Protein AF-A0AA36IVU5-F1 (afdb_monomer_lite)

Sequence (144 aa):
MCPLEYKVQDGIAEVDAVVDCLLQHQVAKIEQTISQKAALFEPRRAASTQKMDFVLKPKVPGATWTLWQEVFAILDPRNTGWITNPALQSTRLICPEVCNYMCELLCGAASVAVRQQEAPSDGFSKEDFLRKMLEVTNLRHPDS

Organism: NCBI:txid2562239

Structure (mmCIF, N/CA/C/O backbone):
data_AF-A0AA36IVU5-F1
#
_entry.id   AF-A0AA36IVU5-F1
#
loop_
_atom_site.group_PDB
_atom_site.id
_atom_site.type_symbol
_atom_site.label_atom_id
_atom_site.label_alt_id
_atom_site.label_comp_id
_atom_site.label_asym_id
_atom_site.label_entity_id
_atom_site.label_seq_id
_atom_site.pdbx_PDB_ins_code
_atom_site.Cartn_x
_atom_site.Cartn_y
_atom_site.Cartn_z
_atom_site.occupancy
_atom_site.B_iso_or_equiv
_atom_site.auth_seq_id
_atom_site.auth_comp_id
_atom_site.auth_asym_id
_atom_site.auth_atom_id
_atom_site.pdbx_PDB_model_num
ATOM 1 N N . MET A 1 1 ? 0.526 -38.009 -10.606 1.00 47.88 1 MET A N 1
ATOM 2 C CA . MET A 1 1 ? 1.415 -37.379 -9.608 1.00 47.88 1 MET A CA 1
ATOM 3 C C . MET A 1 1 ? 1.348 -35.880 -9.833 1.00 47.88 1 MET A C 1
ATOM 5 O O . MET A 1 1 ? 1.674 -35.458 -10.933 1.00 47.88 1 MET A O 1
ATOM 9 N N . CYS A 1 2 ? 0.842 -35.100 -8.874 1.00 47.03 2 CYS A N 1
ATOM 10 C CA . CYS A 1 2 ? 0.860 -33.637 -8.985 1.00 47.03 2 CYS A CA 1
ATOM 11 C C . CYS A 1 2 ? 2.307 -33.133 -8.827 1.00 47.03 2 CYS A C 1
ATOM 13 O O . CYS A 1 2 ? 3.001 -33.641 -7.941 1.00 47.03 2 CYS A O 1
ATOM 15 N N . PRO A 1 3 ? 2.777 -32.188 -9.663 1.00 55.97 3 PRO A N 1
ATOM 16 C CA . PRO A 1 3 ? 4.122 -31.629 -9.551 1.00 55.97 3 PRO A CA 1
ATOM 17 C C . PRO A 1 3 ? 4.354 -31.025 -8.158 1.00 55.97 3 PRO A C 1
ATOM 19 O O . PRO A 1 3 ? 3.472 -30.361 -7.614 1.00 55.97 3 PRO A O 1
ATOM 22 N N . LEU A 1 4 ? 5.540 -31.253 -7.584 1.00 55.00 4 LEU A N 1
ATOM 23 C CA . LEU A 1 4 ? 5.946 -30.765 -6.253 1.00 55.00 4 LEU A CA 1
ATOM 24 C C . LEU A 1 4 ? 5.857 -29.236 -6.101 1.00 55.00 4 LEU A C 1
ATOM 26 O O . LEU A 1 4 ? 5.736 -28.749 -4.983 1.00 55.00 4 LEU A O 1
ATOM 30 N N . GLU A 1 5 ? 5.852 -28.506 -7.213 1.00 53.56 5 GLU A N 1
ATOM 31 C CA . GLU A 1 5 ? 5.745 -27.043 -7.290 1.00 53.56 5 GLU A CA 1
ATOM 32 C C . GLU A 1 5 ? 4.356 -26.507 -6.892 1.00 53.56 5 GLU A C 1
ATOM 34 O O . GLU A 1 5 ? 4.211 -25.317 -6.640 1.00 53.56 5 GLU A O 1
ATOM 39 N N . TYR A 1 6 ? 3.344 -27.379 -6.781 1.00 54.34 6 TYR A N 1
ATOM 40 C CA . TYR A 1 6 ? 1.985 -27.026 -6.340 1.00 54.34 6 TYR A CA 1
ATOM 41 C C . TYR A 1 6 ? 1.707 -27.334 -4.864 1.00 54.34 6 TYR A C 1
ATOM 43 O O . TYR A 1 6 ? 0.575 -27.172 -4.404 1.00 54.34 6 TYR A O 1
ATOM 51 N N . LYS A 1 7 ? 2.698 -27.810 -4.100 1.00 51.41 7 LYS A N 1
ATOM 52 C CA . LYS A 1 7 ? 2.523 -27.960 -2.653 1.00 51.41 7 LYS A CA 1
ATOM 53 C C . LYS A 1 7 ? 2.6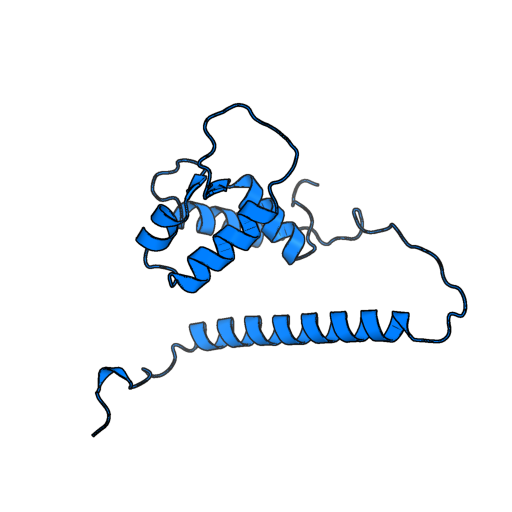44 -26.588 -2.004 1.00 51.41 7 LYS A C 1
ATOM 55 O O . LYS A 1 7 ? 3.746 -26.074 -1.848 1.00 51.41 7 LYS A O 1
ATOM 60 N N . VAL A 1 8 ? 1.496 -26.027 -1.628 1.00 55.72 8 VAL A N 1
ATOM 61 C CA . VAL A 1 8 ? 1.402 -24.904 -0.690 1.00 55.72 8 VAL A CA 1
ATOM 62 C C . VAL A 1 8 ? 2.246 -25.283 0.528 1.00 55.72 8 VAL A C 1
ATOM 64 O O . VAL A 1 8 ? 1.976 -26.299 1.170 1.00 55.72 8 VAL A O 1
ATOM 67 N N . GLN A 1 9 ? 3.339 -24.552 0.756 1.00 64.06 9 GLN A N 1
ATOM 68 C CA . GLN A 1 9 ? 4.100 -24.676 1.997 1.00 64.06 9 GLN A CA 1
ATOM 69 C C . GLN A 1 9 ? 3.155 -24.348 3.152 1.00 64.06 9 GLN A C 1
ATOM 71 O O . GLN A 1 9 ? 2.284 -23.496 2.973 1.00 64.06 9 GLN A O 1
ATOM 76 N N . ASP A 1 10 ? 3.303 -25.029 4.294 1.00 67.00 10 ASP A N 1
ATOM 77 C CA . ASP A 1 10 ? 2.530 -24.701 5.495 1.00 67.00 10 ASP A CA 1
ATOM 78 C C . ASP A 1 10 ? 2.567 -23.181 5.696 1.00 67.00 10 ASP A C 1
ATOM 80 O O . ASP A 1 10 ? 3.647 -22.580 5.727 1.00 67.00 10 ASP A O 1
ATOM 84 N N . GLY A 1 11 ? 1.378 -22.571 5.693 1.00 63.38 11 GLY A N 1
ATOM 85 C CA . GLY A 1 11 ? 1.206 -21.125 5.679 1.00 63.38 11 GLY A CA 1
ATOM 86 C C . GLY A 1 11 ? 1.994 -20.494 6.817 1.00 63.38 11 GLY A C 1
ATOM 87 O O . GLY A 1 11 ? 1.935 -20.940 7.964 1.00 63.38 11 GLY A O 1
ATOM 88 N N . ILE A 1 12 ? 2.777 -19.469 6.491 1.00 78.62 12 ILE A N 1
ATOM 89 C CA . ILE A 1 12 ? 3.403 -18.628 7.507 1.00 78.62 12 ILE A CA 1
ATOM 90 C C . ILE A 1 12 ? 2.246 -17.940 8.237 1.00 78.62 12 ILE A C 1
ATOM 92 O O . ILE A 1 12 ? 1.505 -17.177 7.618 1.00 78.62 12 ILE A O 1
ATOM 96 N N . ALA A 1 13 ? 2.071 -18.219 9.530 1.00 77.50 13 ALA A N 1
ATOM 97 C CA . ALA A 1 13 ? 0.911 -17.769 10.304 1.00 77.50 13 ALA A CA 1
ATOM 98 C C . ALA A 1 13 ? 0.728 -16.240 10.262 1.00 77.50 13 ALA A C 1
ATOM 100 O O . ALA A 1 13 ? -0.389 -15.727 10.284 1.00 77.50 13 ALA A O 1
ATOM 101 N N . GLU A 1 14 ? 1.831 -15.503 10.157 1.00 78.00 14 GLU A N 1
ATOM 102 C CA . GLU A 1 14 ? 1.851 -14.055 10.001 1.00 78.00 14 GLU A CA 1
ATOM 103 C C . GLU A 1 14 ? 1.290 -13.601 8.644 1.00 78.00 14 GLU A C 1
ATOM 105 O O . GLU A 1 14 ? 0.619 -12.572 8.571 1.00 78.00 14 GLU A O 1
ATOM 110 N N . VAL A 1 15 ? 1.532 -14.365 7.575 1.00 80.81 15 VAL A N 1
ATOM 111 C CA . VAL A 1 15 ? 0.990 -14.091 6.236 1.00 80.81 15 VAL A CA 1
ATOM 112 C C . VAL A 1 15 ? -0.510 -14.349 6.223 1.00 80.81 15 VAL A C 1
ATOM 114 O O . VAL A 1 15 ? -1.263 -13.494 5.759 1.00 80.81 15 VAL A O 1
ATOM 117 N N . ASP A 1 16 ? -0.949 -15.463 6.805 1.00 83.81 16 ASP A N 1
ATOM 118 C CA . ASP A 1 16 ? -2.371 -15.797 6.901 1.00 83.81 16 ASP A CA 1
ATOM 119 C C . ASP A 1 16 ? -3.134 -14.740 7.713 1.00 83.81 16 ASP A C 1
ATOM 121 O O . ASP A 1 16 ? -4.189 -14.278 7.287 1.00 83.81 16 ASP A O 1
ATOM 125 N N . ALA A 1 17 ? -2.557 -14.246 8.814 1.00 82.31 17 ALA A N 1
ATOM 126 C CA . ALA A 1 17 ? -3.161 -13.183 9.618 1.00 82.31 17 ALA A CA 1
ATOM 127 C C . ALA A 1 17 ? -3.321 -11.854 8.850 1.00 82.31 17 ALA A C 1
ATOM 129 O O . ALA A 1 17 ? -4.325 -11.153 9.008 1.00 82.31 17 ALA A O 1
ATOM 130 N N . VAL A 1 18 ? -2.345 -11.489 8.011 1.00 84.19 18 VAL A N 1
ATOM 131 C CA . VAL A 1 18 ? -2.417 -10.271 7.184 1.00 84.19 18 VAL A CA 1
ATOM 132 C C . VAL A 1 18 ? -3.430 -10.437 6.053 1.00 84.19 18 VAL A C 1
ATOM 134 O O . VAL A 1 18 ? -4.197 -9.511 5.778 1.00 84.19 18 VAL A O 1
ATOM 137 N N . VAL A 1 19 ? -3.464 -11.611 5.420 1.00 88.50 19 VAL A N 1
ATOM 138 C CA . VAL A 1 19 ? -4.429 -11.929 4.362 1.00 88.50 19 VAL A CA 1
ATOM 139 C C . VAL A 1 19 ? -5.852 -11.940 4.919 1.00 88.50 19 VAL A C 1
ATOM 141 O O . VAL A 1 19 ? -6.726 -11.301 4.335 1.00 88.50 19 VAL A O 1
ATOM 144 N N . ASP A 1 20 ? -6.081 -12.549 6.082 1.00 87.44 20 ASP A N 1
ATOM 145 C CA . ASP A 1 20 ? -7.378 -12.531 6.762 1.00 87.44 20 ASP A CA 1
ATOM 146 C C . ASP A 1 20 ? -7.812 -11.107 7.121 1.00 87.44 20 ASP A C 1
ATOM 148 O O . ASP A 1 20 ? -8.955 -10.722 6.869 1.00 87.44 20 ASP A O 1
ATOM 152 N N . CYS A 1 21 ? -6.898 -10.283 7.640 1.00 87.31 21 CYS A N 1
ATOM 153 C CA . CYS A 1 21 ? -7.179 -8.879 7.944 1.00 87.31 21 CYS A CA 1
ATOM 154 C C . CYS A 1 21 ? -7.589 -8.088 6.687 1.00 87.31 21 CYS A C 1
ATOM 156 O O . CYS A 1 21 ? -8.533 -7.287 6.720 1.00 87.31 21 CYS A O 1
ATOM 158 N N . LEU A 1 22 ? -6.917 -8.342 5.559 1.00 86.31 22 LEU A N 1
ATOM 159 C CA . LEU A 1 22 ? -7.213 -7.715 4.274 1.00 86.31 22 LEU A CA 1
ATOM 160 C C . LEU A 1 22 ? -8.565 -8.175 3.716 1.00 86.31 22 LEU A C 1
ATOM 162 O O . LEU A 1 22 ? -9.352 -7.344 3.258 1.00 86.31 22 LEU A O 1
ATOM 166 N N . LEU A 1 23 ? -8.866 -9.473 3.789 1.00 89.88 23 LEU A N 1
ATOM 167 C CA . LEU A 1 23 ? -10.142 -10.030 3.342 1.00 89.88 23 LEU A CA 1
ATOM 168 C C . LEU A 1 23 ? -11.308 -9.520 4.192 1.00 89.88 23 LEU A C 1
ATOM 170 O O . LEU A 1 23 ? -12.316 -9.089 3.635 1.00 89.88 23 LEU A O 1
ATOM 174 N N . GLN A 1 24 ? -11.155 -9.466 5.516 1.00 89.12 24 GLN A N 1
ATOM 175 C CA . GLN A 1 24 ? -12.160 -8.885 6.412 1.00 89.12 24 GLN A CA 1
ATOM 176 C C . GLN A 1 24 ? -12.424 -7.408 6.092 1.00 89.12 24 GLN A C 1
ATOM 178 O O . GLN A 1 24 ? -13.578 -6.979 6.060 1.00 89.12 24 GLN A O 1
ATOM 183 N N . HIS A 1 25 ? -11.383 -6.634 5.770 1.00 80.12 25 HIS A N 1
ATOM 184 C CA . HIS A 1 25 ? -11.550 -5.242 5.346 1.00 80.12 25 HIS A CA 1
ATOM 185 C C . HIS A 1 25 ? -12.266 -5.108 3.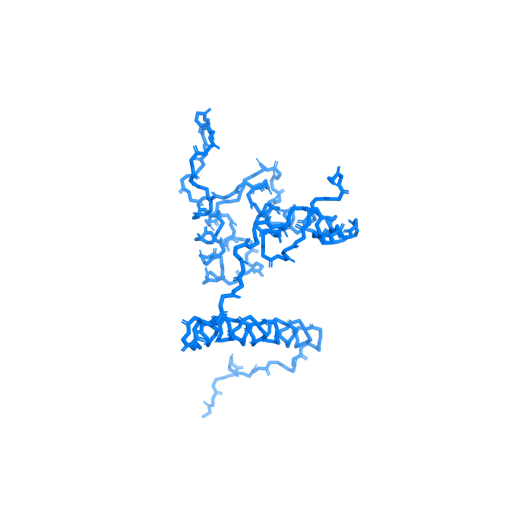999 1.00 80.12 25 HIS A C 1
ATOM 187 O O . HIS A 1 25 ? -13.091 -4.207 3.831 1.00 80.12 25 HIS A O 1
ATOM 193 N N . GLN A 1 26 ? -11.985 -5.990 3.037 1.00 83.62 26 GLN A N 1
ATOM 194 C CA . GLN A 1 26 ? -12.692 -5.988 1.753 1.00 83.62 26 GLN A CA 1
ATOM 195 C C . GLN A 1 26 ? -14.167 -6.345 1.928 1.00 83.62 26 GLN A C 1
ATOM 197 O O . GLN A 1 26 ? -15.022 -5.680 1.344 1.00 83.62 26 GLN A O 1
ATOM 202 N N . VAL A 1 27 ? -14.478 -7.329 2.776 1.00 86.88 27 VAL A N 1
ATOM 203 C CA . VAL A 1 27 ? -15.861 -7.680 3.126 1.00 86.88 27 VAL A CA 1
ATOM 204 C C . VAL A 1 27 ? -16.570 -6.481 3.755 1.00 86.88 27 VAL A C 1
ATOM 206 O O . VAL A 1 27 ? -17.605 -6.063 3.240 1.00 86.88 27 VAL A O 1
ATOM 209 N N . ALA A 1 28 ? -15.972 -5.842 4.765 1.00 86.50 28 ALA A N 1
ATOM 210 C CA . ALA A 1 28 ? -16.550 -4.662 5.410 1.00 86.50 28 ALA A CA 1
ATOM 211 C C . ALA A 1 28 ? -16.787 -3.503 4.421 1.00 86.50 28 ALA A C 1
ATOM 213 O O . ALA A 1 28 ? -17.815 -2.825 4.465 1.00 86.50 28 ALA A O 1
ATOM 214 N N . LYS A 1 29 ? -15.868 -3.289 3.471 1.00 85.44 29 LYS A N 1
ATOM 215 C CA . LYS A 1 29 ? -16.002 -2.265 2.424 1.00 85.44 29 LYS A CA 1
ATOM 216 C C . LYS A 1 29 ? -17.133 -2.579 1.440 1.00 85.44 29 LYS A C 1
ATOM 218 O O . LYS A 1 29 ? -17.868 -1.676 1.022 1.00 85.44 29 LYS A O 1
ATOM 223 N N . ILE A 1 30 ? -17.279 -3.846 1.057 1.00 83.44 30 ILE A N 1
ATOM 224 C CA . ILE A 1 30 ? -18.371 -4.308 0.196 1.00 83.44 30 ILE A CA 1
ATOM 225 C C . ILE A 1 30 ? -19.707 -4.142 0.927 1.00 83.44 30 ILE A C 1
ATOM 227 O O . ILE A 1 30 ? -20.630 -3.562 0.358 1.00 83.44 30 ILE A O 1
ATOM 231 N N . GLU A 1 31 ? -19.800 -4.539 2.195 1.00 84.94 31 GLU A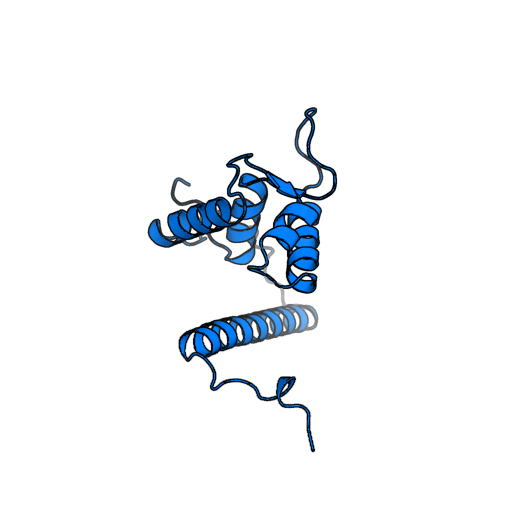 N 1
ATOM 232 C CA . GLU A 1 31 ? -20.995 -4.359 3.030 1.00 84.94 31 GLU A CA 1
ATOM 233 C C . GLU A 1 31 ? -21.364 -2.883 3.217 1.00 84.94 31 GLU A C 1
ATOM 235 O O . GLU A 1 31 ? -22.537 -2.516 3.109 1.00 84.94 31 GLU A O 1
ATOM 240 N N . GLN A 1 32 ? -20.375 -2.006 3.412 1.00 80.50 32 GLN A N 1
ATOM 241 C CA . GLN A 1 32 ? -20.589 -0.561 3.473 1.00 80.50 32 GLN A CA 1
ATOM 242 C C . GLN A 1 32 ? -21.138 -0.027 2.146 1.00 80.50 32 GLN A C 1
ATOM 244 O O . GLN A 1 32 ? -22.077 0.767 2.132 1.00 80.50 32 GLN A O 1
ATOM 249 N N . THR A 1 33 ? -20.595 -0.491 1.020 1.00 78.56 33 THR A N 1
ATOM 250 C CA . THR A 1 33 ? -21.064 -0.101 -0.315 1.00 78.56 33 THR A CA 1
ATOM 251 C C . THR A 1 33 ? -22.491 -0.593 -0.569 1.00 78.56 33 THR A C 1
ATOM 253 O O . THR A 1 33 ? -23.307 0.142 -1.127 1.00 78.56 33 THR A O 1
ATOM 256 N N . ILE A 1 34 ? -22.816 -1.818 -0.148 1.00 78.38 34 ILE A N 1
ATOM 257 C CA . ILE A 1 34 ? -24.168 -2.382 -0.237 1.00 78.38 34 ILE A CA 1
ATOM 258 C C . ILE A 1 34 ? -25.129 -1.573 0.635 1.00 78.38 34 ILE A C 1
ATOM 260 O O . ILE A 1 34 ? -26.193 -1.197 0.155 1.00 78.38 34 ILE A O 1
ATOM 264 N N . SER A 1 35 ? -24.736 -1.230 1.862 1.00 74.25 35 SER A N 1
ATOM 265 C CA . SER A 1 35 ? -25.540 -0.418 2.785 1.00 74.25 35 SER A CA 1
ATOM 266 C C . SER A 1 35 ? -25.793 0.990 2.242 1.00 74.25 35 SER A C 1
ATOM 268 O O . SER A 1 35 ? -26.922 1.473 2.268 1.00 74.25 35 SER A O 1
ATOM 270 N N . GLN A 1 36 ? -24.772 1.636 1.670 1.00 74.25 36 GLN A N 1
ATOM 271 C CA . GLN A 1 36 ? -24.918 2.932 1.001 1.00 74.25 36 GLN A CA 1
ATOM 272 C C . GLN A 1 36 ? -25.864 2.847 -0.197 1.00 74.25 36 GLN A C 1
ATOM 274 O O . GLN A 1 36 ? -26.716 3.714 -0.369 1.00 74.25 36 GLN A O 1
ATOM 279 N N . LYS A 1 37 ? -25.749 1.797 -1.020 1.00 75.88 37 LYS A N 1
ATOM 280 C CA . LYS A 1 37 ? -26.656 1.583 -2.152 1.00 75.88 37 LYS A CA 1
ATOM 281 C C . LYS A 1 37 ? -28.078 1.277 -1.688 1.00 75.88 37 LYS A C 1
ATOM 283 O O . LYS A 1 37 ? -29.006 1.827 -2.263 1.00 75.88 37 LYS A O 1
ATOM 288 N N . ALA A 1 38 ? -28.263 0.481 -0.639 1.00 70.94 38 ALA A N 1
ATOM 289 C CA . ALA A 1 38 ? -29.573 0.218 -0.050 1.00 70.94 38 ALA A CA 1
ATOM 290 C C . ALA A 1 38 ? -30.237 1.516 0.447 1.00 70.94 38 ALA A C 1
ATOM 292 O O . ALA A 1 38 ? -31.398 1.763 0.128 1.00 70.94 38 ALA A O 1
ATOM 293 N N . ALA A 1 39 ? -29.473 2.402 1.095 1.00 66.81 39 ALA A N 1
ATOM 294 C CA . ALA A 1 39 ? -29.946 3.721 1.522 1.00 66.81 39 ALA A CA 1
ATOM 295 C C . ALA A 1 39 ? -30.353 4.647 0.353 1.00 66.81 39 ALA A C 1
ATOM 297 O O . ALA A 1 39 ? -31.153 5.562 0.539 1.00 66.81 39 ALA A O 1
ATOM 298 N N . LEU A 1 40 ? -29.839 4.423 -0.866 1.00 62.44 40 LEU A N 1
ATOM 299 C CA . LEU A 1 40 ? -30.249 5.174 -2.063 1.00 62.44 40 LEU A CA 1
ATOM 300 C C . LEU A 1 40 ? -31.610 4.731 -2.621 1.00 62.44 40 LEU A C 1
ATOM 302 O O . LEU A 1 40 ? -32.244 5.512 -3.332 1.00 62.44 40 LEU A O 1
ATOM 306 N N . PHE A 1 41 ? -32.049 3.507 -2.317 1.00 62.56 41 PHE A N 1
ATOM 307 C CA . PHE A 1 41 ? -33.321 2.945 -2.785 1.00 62.56 41 PHE A CA 1
ATOM 308 C C . PHE A 1 41 ? -34.409 2.903 -1.700 1.00 62.56 41 PHE A C 1
ATOM 310 O O . PHE A 1 41 ? -35.553 2.566 -2.004 1.00 62.56 41 PHE A O 1
ATOM 317 N N . GLU A 1 42 ? -34.097 3.284 -0.457 1.00 54.66 42 GLU A N 1
ATOM 318 C CA . GLU A 1 42 ? -35.107 3.506 0.578 1.00 54.66 42 GLU A CA 1
ATOM 319 C C . GLU A 1 42 ? -35.981 4.732 0.237 1.00 54.66 42 GLU A C 1
ATOM 321 O O . GLU A 1 42 ? -35.459 5.764 -0.202 1.00 54.66 42 GLU A O 1
ATOM 326 N N . PRO A 1 43 ? -37.317 4.670 0.429 1.00 51.41 43 PRO A N 1
ATOM 327 C CA . PRO A 1 43 ? -38.202 5.801 0.179 1.00 51.41 43 PRO A CA 1
ATOM 328 C C . PRO A 1 43 ? -37.768 7.006 1.016 1.00 51.41 43 PRO A C 1
ATOM 330 O O . PRO A 1 43 ? -37.906 7.033 2.238 1.00 51.41 43 PRO A O 1
ATOM 333 N N . ARG A 1 44 ? -37.226 8.008 0.322 1.00 52.97 44 ARG A N 1
ATOM 334 C CA . ARG A 1 44 ? -36.587 9.206 0.868 1.00 52.97 44 ARG A CA 1
ATOM 335 C C . ARG A 1 44 ? -37.549 9.995 1.770 1.00 52.97 44 ARG A C 1
ATOM 337 O O . ARG A 1 44 ? -38.224 10.914 1.311 1.00 52.97 44 ARG A O 1
ATOM 344 N N . ARG A 1 45 ? -37.569 9.702 3.074 1.00 47.84 45 ARG A N 1
ATOM 345 C CA . ARG A 1 45 ? -37.899 10.714 4.086 1.00 47.84 45 ARG A CA 1
ATOM 346 C C . ARG A 1 45 ? -36.635 11.523 4.340 1.00 47.84 45 ARG A C 1
ATOM 348 O O . ARG A 1 45 ? -35.589 10.983 4.668 1.00 47.84 45 ARG A O 1
ATOM 355 N N . ALA A 1 46 ? -36.748 12.814 4.060 1.00 50.09 46 ALA A N 1
ATOM 356 C CA . ALA A 1 46 ? -35.670 13.785 4.032 1.00 50.09 46 ALA A CA 1
ATOM 357 C C . ALA A 1 46 ? -34.705 13.681 5.226 1.00 50.09 46 ALA A C 1
ATOM 359 O O . ALA A 1 46 ? -35.125 13.823 6.371 1.00 50.09 46 ALA A O 1
ATOM 360 N N . ALA A 1 47 ? -33.408 13.555 4.943 1.00 42.28 47 ALA A N 1
ATOM 361 C CA . ALA A 1 47 ? -32.363 14.056 5.826 1.00 42.28 47 ALA A CA 1
ATOM 362 C C . ALA A 1 47 ? -31.131 14.476 5.008 1.00 42.28 47 ALA A C 1
ATOM 364 O O . ALA A 1 47 ? -30.749 13.844 4.028 1.00 42.28 47 ALA A O 1
ATOM 365 N N . SER A 1 48 ? -30.595 15.623 5.400 1.00 41.00 48 SER A N 1
ATOM 366 C CA . SER A 1 48 ? -29.612 16.495 4.761 1.00 41.00 48 SER A CA 1
ATOM 367 C C . SER A 1 48 ? -28.313 15.866 4.245 1.00 41.00 48 SER A C 1
ATOM 369 O O . SER A 1 48 ? -27.661 15.083 4.927 1.00 41.00 48 SER A O 1
ATOM 371 N N . THR A 1 49 ? -27.847 16.403 3.116 1.00 46.66 49 THR A N 1
ATOM 372 C CA . THR A 1 49 ? -26.431 16.575 2.752 1.00 46.66 49 THR A CA 1
ATOM 373 C C . THR A 1 49 ? -25.562 16.947 3.960 1.00 46.66 49 THR A C 1
ATOM 375 O O . THR A 1 49 ? -25.651 18.075 4.446 1.00 46.66 49 THR A O 1
ATOM 378 N N . GLN A 1 50 ? -24.669 16.054 4.392 1.00 41.72 50 GLN A N 1
ATOM 379 C CA . GLN A 1 50 ? -23.548 16.399 5.269 1.00 41.72 50 GLN A CA 1
ATOM 380 C C . GLN A 1 50 ? -22.234 16.340 4.483 1.00 41.72 50 GLN A C 1
ATOM 382 O O . GLN A 1 50 ? -21.637 15.290 4.284 1.00 41.72 50 GLN A O 1
ATOM 387 N N . LYS A 1 51 ? -21.768 17.517 4.054 1.00 46.44 51 LYS A N 1
ATOM 388 C CA . LYS A 1 51 ? -20.334 17.801 3.931 1.00 46.44 51 LYS A CA 1
ATOM 389 C C . LYS A 1 51 ? -19.815 18.053 5.352 1.00 46.44 51 LYS A C 1
ATOM 391 O O . LYS A 1 51 ? -19.896 19.184 5.817 1.00 46.44 51 LYS A O 1
ATOM 396 N N . MET A 1 52 ? -19.325 17.035 6.054 1.00 46.12 52 MET A N 1
ATOM 397 C CA . MET A 1 52 ? -18.630 17.207 7.338 1.00 46.12 52 MET A CA 1
ATOM 398 C C . MET A 1 52 ? -17.633 16.067 7.557 1.00 46.12 52 MET A C 1
ATOM 400 O O . MET A 1 52 ? -17.951 15.144 8.283 1.00 46.12 52 MET A O 1
ATOM 404 N N . ASP A 1 53 ? -16.437 16.104 6.957 1.00 51.62 53 ASP A N 1
ATOM 405 C CA . ASP A 1 53 ? -15.499 14.978 7.148 1.00 51.62 53 ASP A CA 1
ATOM 406 C C . ASP A 1 53 ? -14.006 15.326 7.208 1.00 51.62 53 ASP A C 1
ATOM 408 O O . ASP A 1 53 ? -13.190 14.419 7.269 1.00 51.62 53 ASP A O 1
ATOM 412 N N . PHE A 1 54 ? -13.573 16.592 7.228 1.00 51.03 54 PHE A N 1
ATOM 413 C CA . PHE A 1 54 ? -12.125 16.865 7.361 1.00 51.03 54 PHE A CA 1
ATOM 414 C C . PHE A 1 54 ? -11.645 16.969 8.820 1.00 51.03 54 PHE A C 1
ATOM 416 O O . PHE A 1 54 ? -10.505 16.634 9.121 1.00 51.03 54 PHE A O 1
ATOM 423 N N . VAL A 1 55 ? -12.522 17.381 9.745 1.00 53.50 55 VAL A N 1
ATOM 424 C CA . VAL A 1 55 ? -12.172 17.622 11.162 1.00 53.50 55 VAL A CA 1
ATOM 425 C C . VAL A 1 55 ? -12.418 16.391 12.052 1.00 53.50 55 VAL A C 1
ATOM 427 O O . VAL A 1 55 ? -11.800 16.265 13.106 1.00 53.50 55 VAL A O 1
ATOM 430 N N . LEU A 1 56 ? -13.268 15.452 11.618 1.00 61.91 56 LEU A N 1
ATOM 431 C CA . LEU A 1 56 ? -13.634 14.246 12.379 1.00 61.91 56 LEU A CA 1
ATOM 432 C C . LEU A 1 56 ? -12.769 13.018 12.062 1.00 61.91 56 LEU A C 1
ATOM 434 O O . LEU A 1 56 ? -12.893 11.999 12.739 1.00 61.91 56 LEU A O 1
ATOM 438 N N . LYS A 1 57 ? -11.881 13.093 11.061 1.00 72.25 57 LYS A N 1
ATOM 439 C CA . LYS A 1 57 ? -11.012 11.960 10.731 1.00 72.25 57 LYS A CA 1
ATOM 440 C C . LYS A 1 57 ? -9.990 11.729 11.846 1.00 72.25 57 LYS A C 1
ATOM 442 O O . LYS A 1 57 ? -9.316 12.685 12.267 1.00 72.25 57 LYS A O 1
ATOM 447 N N . PRO A 1 58 ? -9.835 10.479 12.316 1.00 76.81 58 PRO A N 1
ATOM 448 C CA . PRO A 1 58 ? -8.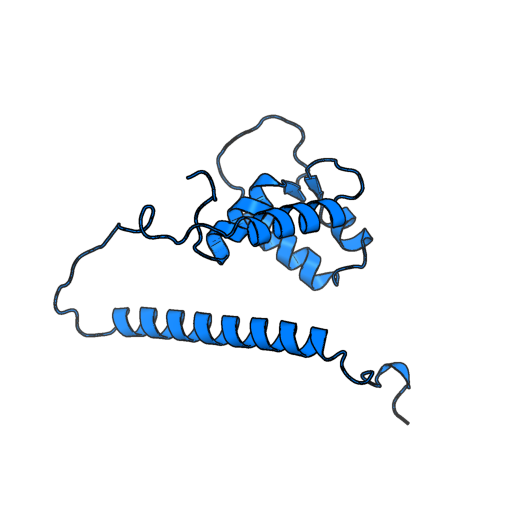777 10.155 13.251 1.00 76.81 58 PRO A CA 1
ATOM 449 C C . PRO A 1 58 ? -7.423 10.489 12.623 1.00 76.81 58 PRO A C 1
ATOM 451 O O . PRO A 1 58 ? -7.209 10.332 11.417 1.00 76.81 58 PRO A O 1
ATOM 454 N N . LYS A 1 59 ? -6.509 11.000 13.449 1.00 84.25 59 LYS A N 1
ATOM 455 C CA . LYS A 1 59 ? -5.122 11.195 13.028 1.00 84.25 59 LYS A CA 1
ATOM 456 C C . LYS A 1 59 ? -4.490 9.833 12.802 1.00 84.25 59 LYS A C 1
ATOM 458 O O . LYS A 1 59 ? -4.701 8.922 13.604 1.00 84.25 59 LYS A O 1
ATOM 463 N N . VAL A 1 60 ? -3.690 9.711 11.749 1.00 87.88 60 VAL A N 1
ATOM 464 C CA . VAL A 1 60 ? -2.835 8.537 11.601 1.00 87.88 60 VAL A CA 1
ATOM 465 C C . VAL A 1 60 ? -1.857 8.479 12.785 1.00 87.88 60 VAL A C 1
ATOM 467 O O . VAL A 1 60 ? -1.227 9.494 13.106 1.00 87.88 60 VAL A O 1
ATOM 470 N N . PRO A 1 61 ? -1.740 7.335 13.480 1.00 88.75 61 PRO A N 1
ATOM 471 C CA . PRO A 1 61 ? -0.737 7.173 14.522 1.00 88.75 61 PRO A CA 1
ATOM 472 C C . PRO A 1 61 ? 0.666 7.410 13.957 1.00 88.75 61 PRO A C 1
ATOM 474 O O . PRO A 1 61 ? 0.975 6.959 12.854 1.00 88.75 61 PRO A O 1
ATOM 477 N N . GLY A 1 62 ? 1.539 8.068 14.726 1.00 86.94 62 GLY A N 1
ATOM 478 C CA . GLY A 1 62 ? 2.903 8.374 14.278 1.00 86.94 62 GLY A CA 1
ATOM 479 C C . GLY A 1 62 ? 3.679 7.128 13.837 1.00 86.94 62 GLY A C 1
ATOM 480 O O . GLY A 1 62 ? 4.320 7.147 12.795 1.00 86.94 62 GLY A O 1
ATOM 481 N N . ALA A 1 63 ? 3.531 6.013 14.560 1.00 88.50 63 ALA A N 1
ATOM 482 C CA . ALA A 1 63 ? 4.147 4.737 14.193 1.00 88.50 63 ALA A CA 1
ATOM 483 C C . ALA A 1 63 ? 3.665 4.215 12.826 1.00 88.50 63 ALA A C 1
ATOM 485 O O . ALA A 1 63 ? 4.466 3.752 12.021 1.00 88.50 63 ALA A O 1
ATOM 486 N N . THR A 1 64 ? 2.367 4.338 12.533 1.00 88.25 64 THR A N 1
ATOM 487 C CA . THR A 1 64 ? 1.779 3.940 11.244 1.00 88.25 64 THR A CA 1
ATOM 488 C C . THR A 1 64 ? 2.269 4.836 10.108 1.00 88.25 64 THR A C 1
ATOM 490 O O . THR A 1 64 ? 2.572 4.349 9.023 1.00 88.25 64 THR A O 1
ATOM 493 N N . TRP A 1 65 ? 2.394 6.139 10.363 1.00 91.75 65 TRP A N 1
ATOM 494 C CA . TRP A 1 65 ? 2.936 7.083 9.391 1.00 91.75 65 TRP A CA 1
ATOM 495 C C . TRP A 1 65 ? 4.404 6.793 9.059 1.00 91.75 65 TRP A C 1
ATOM 497 O O . TRP A 1 65 ? 4.785 6.793 7.890 1.00 91.75 65 TRP A O 1
ATOM 507 N N . THR A 1 66 ? 5.221 6.505 10.075 1.00 91.75 66 THR A N 1
ATOM 508 C CA . THR A 1 66 ? 6.618 6.093 9.893 1.00 91.75 66 THR A CA 1
ATOM 509 C C . THR A 1 66 ? 6.708 4.797 9.095 1.00 91.75 66 THR A C 1
ATOM 511 O O . THR A 1 66 ? 7.458 4.745 8.125 1.00 91.75 66 THR A O 1
ATOM 514 N N . LEU A 1 67 ? 5.871 3.803 9.409 1.00 92.31 67 LEU A N 1
ATOM 515 C CA . LEU A 1 67 ? 5.831 2.535 8.679 1.00 92.31 67 LEU A CA 1
ATOM 516 C C . LEU A 1 67 ? 5.546 2.738 7.183 1.00 92.31 67 LEU A C 1
ATOM 518 O O . LEU A 1 67 ? 6.203 2.136 6.341 1.00 92.31 67 LEU A O 1
ATOM 522 N N . TRP A 1 68 ? 4.599 3.607 6.820 1.00 93.25 68 TRP A N 1
ATOM 523 C CA . TRP A 1 68 ? 4.323 3.894 5.406 1.00 93.25 68 TRP A CA 1
ATOM 524 C C . TRP A 1 68 ? 5.524 4.524 4.698 1.00 93.25 68 TRP A C 1
ATOM 526 O O . TRP A 1 68 ? 5.806 4.200 3.545 1.00 93.25 68 TRP A O 1
ATOM 536 N N . GLN A 1 69 ? 6.256 5.401 5.383 1.00 91.69 69 GLN A N 1
ATOM 537 C CA . GLN A 1 69 ? 7.471 5.991 4.831 1.00 91.69 69 GLN A CA 1
ATOM 538 C C . GLN A 1 69 ? 8.596 4.966 4.664 1.00 91.69 69 GLN A C 1
ATOM 540 O O . GLN A 1 69 ? 9.297 5.008 3.655 1.00 91.69 69 GLN A O 1
ATOM 545 N N . GLU A 1 70 ? 8.753 4.048 5.617 1.00 92.00 70 GLU A N 1
ATOM 546 C CA . GLU A 1 70 ? 9.724 2.953 5.548 1.00 92.00 70 GLU A CA 1
ATOM 547 C C . GLU A 1 70 ? 9.404 1.994 4.401 1.00 92.00 70 GLU A C 1
ATOM 549 O O . GLU A 1 70 ? 10.290 1.653 3.623 1.00 92.00 70 GLU A O 1
ATOM 554 N N . VAL A 1 71 ? 8.130 1.626 4.230 1.00 91.25 71 VAL A N 1
ATOM 555 C CA . VAL A 1 71 ? 7.681 0.799 3.101 1.00 91.25 71 VAL A CA 1
ATOM 556 C C . VAL A 1 71 ? 8.021 1.471 1.776 1.00 91.25 71 VAL A C 1
ATOM 558 O O . VAL A 1 71 ? 8.574 0.823 0.892 1.00 91.25 71 VAL A O 1
ATOM 561 N N . PHE A 1 72 ? 7.768 2.775 1.637 1.00 91.25 72 PHE A N 1
ATOM 562 C CA . PHE A 1 72 ? 8.156 3.490 0.423 1.00 91.25 72 PHE A CA 1
ATOM 563 C C . PHE A 1 72 ? 9.677 3.455 0.199 1.00 91.25 72 PHE A C 1
ATOM 565 O O . PHE A 1 72 ? 10.119 3.209 -0.917 1.00 91.25 72 PHE A O 1
ATOM 572 N N . ALA A 1 73 ? 10.481 3.639 1.249 1.00 89.69 73 ALA A N 1
ATOM 573 C CA . ALA A 1 73 ? 11.941 3.584 1.149 1.00 89.69 73 ALA A CA 1
ATOM 574 C C . ALA A 1 73 ? 12.465 2.194 0.742 1.00 89.69 73 ALA A C 1
ATOM 576 O O . ALA A 1 73 ? 13.454 2.095 0.021 1.00 89.69 73 ALA A O 1
ATOM 577 N N . ILE A 1 74 ? 11.793 1.118 1.162 1.00 89.81 74 ILE A N 1
ATOM 578 C CA . ILE A 1 74 ? 12.117 -0.251 0.734 1.00 89.81 74 ILE A CA 1
ATOM 579 C C . ILE A 1 74 ? 11.809 -0.442 -0.758 1.00 89.81 74 ILE A C 1
ATOM 581 O O . ILE A 1 74 ? 12.574 -1.095 -1.468 1.00 89.81 74 ILE A O 1
ATOM 585 N N . LEU A 1 75 ? 10.702 0.131 -1.238 1.00 87.38 75 LEU A N 1
ATOM 586 C CA . LEU A 1 75 ? 10.287 0.039 -2.639 1.00 87.38 75 LEU A CA 1
ATOM 587 C C . LEU A 1 75 ? 11.085 0.976 -3.570 1.00 87.38 75 LEU A C 1
ATOM 589 O O . LEU A 1 75 ? 11.195 0.692 -4.762 1.00 87.38 75 LEU A O 1
ATOM 593 N N . ASP A 1 76 ? 11.683 2.043 -3.034 1.00 88.44 76 ASP A N 1
ATOM 594 C CA . ASP A 1 76 ? 12.606 2.957 -3.720 1.00 88.44 76 ASP A CA 1
ATOM 595 C C . ASP A 1 76 ? 14.028 2.871 -3.122 1.00 88.44 76 ASP A C 1
ATOM 597 O O . ASP A 1 76 ? 14.513 3.816 -2.491 1.00 88.44 76 ASP A O 1
ATOM 601 N N . PRO A 1 77 ? 14.760 1.761 -3.342 1.00 80.75 77 PRO A N 1
ATOM 602 C CA . PRO A 1 77 ? 16.096 1.568 -2.771 1.00 80.75 77 PRO A CA 1
ATOM 603 C C . PRO A 1 77 ? 17.128 2.579 -3.292 1.00 80.75 77 PRO A C 1
ATOM 605 O O . PRO A 1 77 ? 18.218 2.704 -2.735 1.00 80.75 77 PRO A O 1
ATOM 608 N N . ARG A 1 78 ? 16.813 3.288 -4.383 1.00 83.19 78 ARG A N 1
ATOM 609 C CA . ARG A 1 78 ? 17.662 4.333 -4.966 1.00 83.19 78 ARG A CA 1
ATOM 610 C C . ARG A 1 78 ? 17.354 5.723 -4.404 1.00 83.19 78 ARG A C 1
ATOM 612 O O . ARG A 1 78 ? 18.058 6.662 -4.765 1.00 83.19 78 ARG A O 1
ATOM 619 N N . ASN A 1 79 ? 16.349 5.840 -3.531 1.00 82.69 79 ASN A N 1
ATOM 620 C CA . ASN A 1 79 ? 15.893 7.085 -2.917 1.00 82.69 79 ASN A CA 1
ATOM 621 C C . ASN A 1 79 ? 15.680 8.205 -3.952 1.00 82.69 79 ASN A C 1
ATOM 623 O O . ASN A 1 79 ? 16.107 9.346 -3.774 1.00 82.69 79 ASN A O 1
ATOM 627 N N . THR A 1 80 ? 15.077 7.838 -5.079 1.00 82.31 80 THR A N 1
ATOM 628 C CA . THR A 1 80 ? 14.770 8.742 -6.191 1.00 82.31 80 THR A CA 1
ATOM 629 C C . THR A 1 80 ? 13.526 9.590 -5.931 1.00 82.31 80 THR A C 1
ATOM 631 O O . THR A 1 80 ? 13.315 10.590 -6.615 1.00 82.31 80 THR A O 1
ATOM 634 N N . GLY A 1 81 ? 12.706 9.216 -4.945 1.00 84.25 81 GLY A N 1
ATOM 635 C CA . GLY A 1 81 ? 11.423 9.842 -4.628 1.00 84.25 81 GLY A CA 1
ATOM 636 C C . GLY A 1 81 ? 10.274 9.392 -5.536 1.00 84.25 81 GLY A C 1
ATOM 637 O O . GLY A 1 81 ? 9.140 9.830 -5.335 1.00 84.25 81 GLY A O 1
ATOM 638 N N . TRP A 1 82 ? 10.548 8.513 -6.506 1.00 86.31 82 TRP A N 1
ATOM 639 C CA . TRP A 1 82 ? 9.600 8.044 -7.515 1.00 86.31 82 TRP A CA 1
ATOM 640 C C . TRP A 1 82 ? 9.741 6.543 -7.735 1.00 86.31 82 TRP A C 1
ATOM 642 O O . TRP A 1 82 ? 10.845 6.016 -7.831 1.00 86.31 82 TRP A O 1
ATOM 652 N N . ILE A 1 83 ? 8.616 5.854 -7.889 1.00 87.31 83 ILE A N 1
ATOM 653 C CA . ILE A 1 83 ? 8.599 4.423 -8.187 1.00 87.31 83 ILE A CA 1
ATOM 654 C C . ILE A 1 83 ? 7.861 4.222 -9.501 1.00 87.31 83 ILE A C 1
ATOM 656 O O . ILE A 1 83 ? 6.675 4.529 -9.609 1.00 87.31 83 ILE A O 1
ATOM 660 N N . THR A 1 84 ? 8.565 3.698 -10.502 1.00 88.00 84 THR A N 1
ATOM 661 C CA . THR A 1 84 ? 7.964 3.288 -11.776 1.00 88.00 84 THR A CA 1
ATOM 662 C C . THR A 1 84 ? 7.521 1.834 -11.719 1.00 88.00 84 THR A C 1
ATOM 664 O O . THR A 1 84 ? 8.086 1.039 -10.967 1.00 88.00 84 THR A O 1
ATOM 667 N N . ASN A 1 85 ? 6.546 1.457 -12.543 1.00 86.19 85 ASN A N 1
ATOM 668 C CA . ASN A 1 85 ? 6.069 0.078 -12.618 1.00 86.19 85 ASN A CA 1
ATOM 669 C C . ASN A 1 85 ? 7.213 -0.934 -12.885 1.00 86.19 85 ASN A C 1
ATOM 671 O O . ASN A 1 85 ? 7.364 -1.877 -12.101 1.00 86.19 85 ASN A O 1
ATOM 675 N N . PRO A 1 86 ? 8.125 -0.712 -13.859 1.00 86.06 86 PRO A N 1
ATOM 676 C CA . PRO A 1 86 ? 9.266 -1.608 -14.061 1.00 86.06 86 PRO A CA 1
ATOM 677 C C . PRO A 1 86 ? 10.195 -1.689 -12.843 1.00 86.06 86 PRO A C 1
ATOM 679 O O . PRO A 1 86 ? 10.704 -2.765 -12.527 1.00 86.06 86 PRO A O 1
ATOM 682 N N . ALA A 1 87 ? 10.412 -0.569 -12.140 1.00 86.44 87 ALA A N 1
ATOM 683 C CA . ALA A 1 87 ? 11.224 -0.556 -10.928 1.00 86.44 87 ALA A CA 1
ATOM 684 C C . ALA A 1 87 ? 10.553 -1.362 -9.807 1.00 86.44 87 ALA A C 1
ATOM 686 O O . ALA A 1 87 ? 11.211 -2.190 -9.178 1.00 86.44 87 ALA A O 1
ATOM 687 N N . LEU A 1 88 ? 9.240 -1.208 -9.626 1.00 86.94 88 LEU A N 1
ATOM 688 C CA . LEU A 1 88 ? 8.463 -1.941 -8.632 1.00 86.94 88 LEU A CA 1
ATOM 689 C C . LEU A 1 88 ? 8.471 -3.451 -8.906 1.00 86.94 88 LEU A C 1
ATOM 691 O O . LEU A 1 88 ? 8.780 -4.233 -8.010 1.00 86.94 88 LEU A O 1
ATOM 695 N N . GLN A 1 89 ? 8.238 -3.870 -10.152 1.00 87.44 89 GLN A N 1
ATOM 696 C CA . GLN A 1 89 ? 8.327 -5.280 -10.551 1.00 87.44 89 GLN A CA 1
ATOM 697 C C . GLN A 1 89 ? 9.736 -5.857 -10.349 1.00 87.44 89 GLN A C 1
ATOM 699 O O . GLN A 1 89 ? 9.889 -7.019 -9.967 1.00 87.44 89 GLN A O 1
ATOM 704 N N . SER A 1 90 ? 10.779 -5.045 -10.555 1.00 85.69 90 SER A N 1
ATOM 705 C CA . SER A 1 90 ? 12.168 -5.475 -10.362 1.00 85.69 90 SER A CA 1
ATOM 706 C C . SER A 1 90 ? 12.517 -5.785 -8.903 1.00 85.69 90 SER A C 1
ATOM 708 O O . SER A 1 90 ? 13.434 -6.573 -8.666 1.00 85.69 90 SER A O 1
ATOM 710 N N . THR A 1 91 ? 11.766 -5.241 -7.934 1.00 83.56 91 THR A N 1
ATOM 711 C CA . THR A 1 91 ? 11.977 -5.523 -6.503 1.00 83.56 91 THR A CA 1
ATOM 712 C C . THR A 1 91 ? 11.686 -6.979 -6.144 1.00 83.56 91 THR A C 1
ATOM 714 O O . THR A 1 91 ? 12.265 -7.493 -5.191 1.00 83.56 91 THR A O 1
ATOM 717 N N . ARG A 1 92 ? 10.800 -7.654 -6.896 1.00 82.94 92 ARG A N 1
ATOM 718 C CA . ARG A 1 92 ? 10.299 -9.016 -6.620 1.00 82.94 92 ARG A CA 1
ATOM 719 C C . ARG A 1 92 ? 9.697 -9.210 -5.219 1.00 82.94 92 ARG A C 1
ATOM 721 O O . ARG A 1 92 ? 9.468 -10.345 -4.814 1.00 82.94 92 ARG A O 1
ATOM 728 N N . LEU A 1 93 ? 9.426 -8.123 -4.496 1.00 85.12 93 LEU A N 1
ATOM 729 C CA . LEU A 1 93 ? 8.753 -8.142 -3.192 1.00 85.12 93 LEU A CA 1
ATOM 730 C C . LEU A 1 93 ? 7.235 -8.295 -3.340 1.00 85.12 93 LEU A C 1
ATOM 732 O O . LEU A 1 93 ? 6.552 -8.711 -2.411 1.00 85.12 93 LEU A O 1
ATOM 736 N N . ILE A 1 94 ? 6.719 -7.932 -4.513 1.00 86.75 94 ILE A N 1
ATOM 737 C CA . ILE A 1 94 ? 5.302 -7.891 -4.854 1.00 86.75 94 ILE A CA 1
ATOM 738 C C . ILE A 1 94 ? 5.144 -8.585 -6.212 1.00 86.75 94 ILE A C 1
ATOM 740 O O . ILE A 1 94 ? 6.007 -8.448 -7.086 1.00 86.75 94 ILE A O 1
ATOM 744 N N . CYS A 1 95 ? 4.075 -9.364 -6.394 1.00 86.44 95 CYS A N 1
ATOM 745 C CA . CYS A 1 95 ? 3.825 -10.015 -7.678 1.00 86.44 95 CYS A CA 1
ATOM 746 C C . CYS A 1 95 ? 3.487 -8.983 -8.772 1.00 86.44 95 CYS A C 1
ATOM 748 O O . CYS A 1 95 ? 2.905 -7.935 -8.472 1.00 86.44 95 CYS A O 1
ATOM 750 N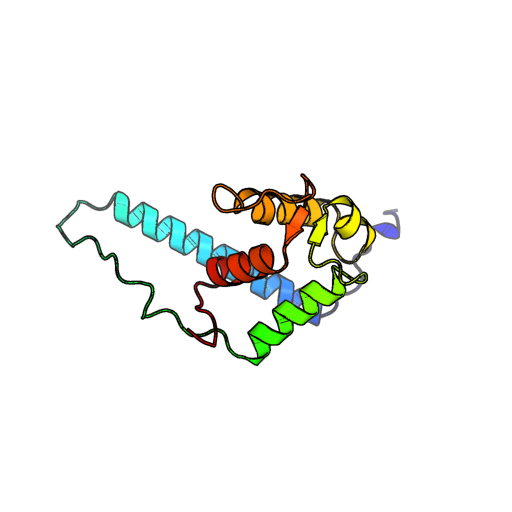 N . PRO A 1 96 ? 3.820 -9.263 -10.045 1.00 83.44 96 PRO A N 1
ATOM 751 C CA . PRO A 1 96 ? 3.634 -8.310 -11.140 1.00 83.44 96 PRO A CA 1
ATOM 752 C C . PRO A 1 96 ? 2.199 -7.787 -11.276 1.00 83.44 96 PRO A C 1
ATOM 754 O O . PRO A 1 96 ? 1.996 -6.612 -11.570 1.00 83.44 96 PRO A O 1
ATOM 757 N N . GLU A 1 97 ? 1.198 -8.628 -11.014 1.00 84.81 97 GLU A N 1
ATOM 758 C CA . GLU A 1 97 ? -0.217 -8.262 -11.072 1.00 84.81 97 GLU A CA 1
ATOM 759 C C . GLU A 1 97 ? -0.568 -7.199 -10.026 1.00 84.81 97 GLU A C 1
ATOM 761 O O . GLU A 1 97 ? -1.273 -6.235 -10.326 1.00 84.81 97 GLU A O 1
ATOM 766 N N . VAL A 1 98 ? -0.037 -7.338 -8.807 1.00 85.00 98 VAL A N 1
ATOM 767 C CA . VAL A 1 98 ? -0.249 -6.366 -7.729 1.00 85.00 98 VAL A CA 1
ATOM 768 C C . VAL A 1 98 ? 0.571 -5.103 -7.975 1.00 85.00 98 VAL A C 1
ATOM 770 O O . VAL A 1 98 ? 0.066 -4.014 -7.718 1.00 85.00 98 VAL A O 1
ATOM 773 N N . CYS A 1 99 ? 1.776 -5.206 -8.546 1.00 87.62 99 CYS A N 1
ATOM 774 C CA . CYS A 1 99 ? 2.543 -4.038 -8.989 1.00 87.62 99 CYS A CA 1
ATOM 775 C C . CYS A 1 99 ? 1.749 -3.201 -10.001 1.00 87.62 99 CYS A C 1
ATOM 777 O O . CYS A 1 99 ? 1.618 -1.991 -9.827 1.00 87.62 99 CYS A O 1
ATOM 779 N N . ASN A 1 100 ? 1.167 -3.852 -11.014 1.00 84.19 100 ASN A N 1
ATOM 780 C CA . ASN A 1 100 ? 0.339 -3.192 -12.022 1.00 84.19 100 ASN A CA 1
ATOM 781 C C . ASN A 1 100 ? -0.878 -2.519 -11.388 1.00 84.19 100 ASN A C 1
ATOM 783 O O . ASN A 1 100 ? -1.105 -1.334 -11.611 1.00 84.19 100 ASN A O 1
ATOM 787 N N . TYR A 1 101 ? -1.604 -3.242 -10.534 1.00 83.69 101 TYR A N 1
ATOM 788 C CA . TYR A 1 101 ? -2.763 -2.693 -9.837 1.00 83.69 101 TYR A CA 1
ATOM 789 C C . TYR A 1 101 ? -2.401 -1.500 -8.935 1.00 83.69 101 TYR A C 1
ATOM 791 O O . TYR A 1 101 ? -3.118 -0.501 -8.902 1.00 83.69 101 TYR A O 1
ATOM 799 N N . MET A 1 102 ? -1.278 -1.572 -8.214 1.00 85.19 102 MET A N 1
ATOM 800 C CA . MET A 1 102 ? -0.792 -0.467 -7.385 1.00 85.19 102 MET A CA 1
ATOM 801 C C . MET A 1 102 ? -0.460 0.760 -8.230 1.00 85.19 102 MET A C 1
ATOM 803 O O . MET A 1 102 ? -0.888 1.859 -7.884 1.00 85.19 102 MET A O 1
ATOM 807 N N . CYS A 1 103 ? 0.257 0.583 -9.340 1.00 84.38 103 CYS A N 1
ATOM 808 C CA . CYS A 1 103 ? 0.549 1.670 -10.266 1.00 84.38 103 CYS A CA 1
ATOM 809 C C . CYS A 1 103 ? -0.738 2.259 -10.859 1.00 84.38 103 CYS A C 1
ATOM 811 O O . CYS A 1 103 ? -0.892 3.471 -10.840 1.00 84.38 103 CYS A O 1
ATOM 813 N N . GLU A 1 104 ? -1.716 1.456 -11.279 1.00 83.50 104 GLU A N 1
ATOM 814 C CA . GLU A 1 104 ? -3.008 1.972 -11.759 1.00 83.50 104 GLU A CA 1
ATOM 815 C C . GLU A 1 104 ? -3.752 2.784 -10.686 1.00 83.50 104 GLU A C 1
ATOM 817 O O . GLU A 1 104 ? -4.249 3.881 -10.953 1.00 83.50 104 GLU A O 1
ATOM 822 N N . LEU A 1 105 ? -3.794 2.281 -9.450 1.00 82.00 105 LEU A N 1
ATOM 823 C CA . LEU A 1 105 ? -4.491 2.922 -8.335 1.00 82.00 105 LEU A CA 1
ATOM 824 C C . LEU A 1 105 ? -3.825 4.237 -7.892 1.00 82.00 105 LEU A C 1
ATOM 826 O O . LEU A 1 105 ? -4.520 5.169 -7.473 1.00 82.00 105 LEU A O 1
ATOM 830 N N . LEU A 1 106 ? -2.493 4.295 -7.951 1.00 82.31 106 LEU A N 1
ATOM 831 C CA . LEU A 1 106 ? -1.681 5.422 -7.489 1.00 82.31 106 LEU A CA 1
ATOM 832 C C . LEU A 1 106 ? -1.464 6.467 -8.590 1.00 82.31 106 LEU A C 1
ATOM 834 O O . LEU A 1 106 ? -1.640 7.657 -8.332 1.00 82.31 106 LEU A O 1
ATOM 838 N N . CYS A 1 107 ? -1.183 6.041 -9.823 1.00 74.50 107 CYS A N 1
ATOM 839 C CA . CYS A 1 107 ? -1.049 6.922 -10.985 1.00 74.50 107 CYS A CA 1
ATOM 840 C C . CYS A 1 107 ? -2.410 7.486 -11.423 1.00 74.50 107 CYS A C 1
ATOM 842 O O . CYS A 1 107 ? -2.497 8.644 -11.819 1.00 74.50 107 CYS A O 1
ATOM 844 N N . GLY A 1 108 ? -3.502 6.720 -11.291 1.00 60.47 108 GLY A N 1
ATOM 845 C CA . GLY A 1 108 ? -4.858 7.180 -11.621 1.00 60.47 108 GLY A CA 1
ATOM 846 C C . GLY A 1 108 ? -5.410 8.253 -10.672 1.00 60.47 108 GLY A C 1
ATOM 847 O O . GLY A 1 108 ? -6.314 9.001 -11.043 1.00 60.47 108 GLY A O 1
ATOM 848 N N . ALA A 1 109 ? -4.855 8.369 -9.460 1.00 53.22 109 ALA A N 1
ATOM 849 C CA . ALA A 1 109 ? -5.176 9.449 -8.524 1.00 53.22 109 ALA A CA 1
ATOM 850 C C . ALA A 1 109 ? -4.450 10.765 -8.866 1.00 53.22 109 ALA A C 1
ATOM 852 O O . ALA A 1 109 ? -4.842 11.831 -8.383 1.00 53.22 109 ALA A O 1
ATOM 853 N N . ALA A 1 110 ? -3.417 10.705 -9.712 1.00 50.81 110 ALA A N 1
ATOM 854 C CA . ALA A 1 110 ? -2.679 11.856 -10.204 1.00 50.81 110 ALA A CA 1
ATOM 855 C C . ALA A 1 110 ? -3.319 12.378 -11.496 1.00 50.81 110 ALA A C 1
ATOM 857 O O . ALA A 1 110 ? -2.826 12.189 -12.604 1.00 50.81 110 ALA A O 1
ATOM 858 N N . SER A 1 111 ? -4.429 13.094 -11.353 1.00 48.41 111 SER A N 1
ATOM 859 C CA . SER A 1 111 ? -4.838 14.039 -12.384 1.00 48.41 111 SER A CA 1
ATOM 860 C C . SER A 1 111 ? -5.138 15.387 -11.745 1.00 48.41 111 SER A C 1
ATOM 862 O O . SER A 1 111 ? -5.995 15.501 -10.871 1.00 48.41 111 SER A O 1
ATOM 864 N N . VAL A 1 112 ? -4.411 16.398 -12.234 1.00 47.25 112 VAL A N 1
ATOM 865 C CA . VAL A 1 112 ? -4.776 17.823 -12.369 1.00 47.25 112 VAL A CA 1
ATOM 866 C C . VAL A 1 112 ? -3.856 18.840 -11.678 1.00 47.25 112 VAL A C 1
ATOM 868 O O . VAL A 1 112 ? -3.794 19.971 -12.154 1.00 47.25 112 VAL A O 1
ATOM 871 N N . ALA A 1 113 ? -3.049 18.516 -10.666 1.00 44.78 113 ALA A N 1
ATOM 872 C CA . ALA A 1 113 ? -2.249 19.560 -10.012 1.00 44.78 113 ALA A CA 1
ATOM 873 C C . ALA A 1 113 ? -0.741 19.277 -9.993 1.00 44.78 113 ALA A C 1
ATOM 875 O O . ALA A 1 113 ? -0.235 18.557 -9.143 1.00 44.78 113 ALA A O 1
ATOM 876 N N . VAL A 1 114 ? -0.053 20.036 -10.849 1.00 44.56 114 VAL A N 1
ATOM 877 C CA . VAL A 1 114 ? 1.345 20.487 -10.768 1.00 44.56 114 VAL A CA 1
ATOM 878 C C . VAL A 1 114 ? 2.427 19.641 -11.488 1.00 44.56 114 VAL A C 1
ATOM 880 O O . VAL A 1 114 ? 2.665 18.488 -11.158 1.00 44.56 114 VAL A O 1
ATOM 883 N N . ARG A 1 115 ? 3.199 20.373 -12.326 1.00 45.28 115 ARG A N 1
ATOM 884 C CA . ARG A 1 115 ? 4.610 20.195 -12.786 1.00 45.28 115 ARG A CA 1
ATOM 885 C C . ARG A 1 115 ? 4.754 19.424 -14.109 1.00 45.28 115 ARG A C 1
ATOM 887 O O . ARG A 1 115 ? 4.352 18.283 -14.206 1.00 45.28 115 ARG A O 1
ATOM 894 N N . GLN A 1 116 ? 5.258 19.975 -15.224 1.00 47.09 116 GLN A N 1
ATOM 895 C CA . GLN A 1 116 ? 6.474 20.791 -15.409 1.00 47.09 116 GLN A CA 1
ATOM 896 C C . GLN A 1 116 ? 7.657 20.306 -14.555 1.00 47.09 116 GLN A C 1
ATOM 898 O O . GLN A 1 116 ? 8.230 21.084 -13.809 1.00 47.09 116 GLN A O 1
ATOM 903 N N . GLN A 1 117 ? 7.974 19.011 -14.628 1.00 47.50 117 GLN A N 1
ATOM 904 C CA . GLN A 1 117 ? 9.325 18.438 -14.496 1.00 47.50 117 GLN A CA 1
ATOM 905 C C . GLN A 1 117 ? 9.206 16.916 -14.585 1.00 47.50 117 GLN A C 1
ATOM 907 O O . GLN A 1 117 ? 8.508 16.346 -13.761 1.00 47.50 117 GLN A O 1
ATOM 912 N N . GLU A 1 118 ? 9.831 16.319 -15.608 1.00 52.66 118 GLU A N 1
ATOM 913 C CA . GLU A 1 118 ? 10.310 14.923 -15.749 1.00 52.66 118 GLU A CA 1
ATOM 914 C C . GLU A 1 118 ? 9.636 13.799 -14.926 1.00 52.66 118 GLU A C 1
ATOM 916 O O . GLU A 1 118 ? 10.298 12.850 -14.511 1.00 52.66 118 GLU A O 1
ATOM 921 N N . ALA A 1 119 ? 8.326 13.854 -14.690 1.00 58.81 119 ALA A N 1
ATOM 922 C CA . ALA A 1 119 ? 7.617 12.773 -14.026 1.00 58.81 119 ALA A CA 1
ATOM 923 C C . ALA A 1 119 ? 7.556 11.576 -14.991 1.00 58.81 119 ALA A C 1
ATOM 925 O O . ALA A 1 119 ? 7.096 11.738 -16.129 1.00 58.81 119 ALA A O 1
ATOM 926 N N . PRO A 1 120 ? 8.028 10.383 -14.590 1.00 61.47 120 PRO A N 1
ATOM 927 C CA . PRO A 1 120 ? 7.916 9.203 -15.430 1.00 61.47 120 PRO A CA 1
ATOM 928 C C . PRO A 1 120 ? 6.434 8.877 -15.645 1.00 61.47 120 PRO A C 1
ATOM 930 O O . PRO A 1 120 ? 5.657 8.826 -14.696 1.00 61.47 120 PRO A O 1
ATOM 933 N N . SER A 1 121 ? 6.048 8.640 -16.900 1.00 66.00 121 SER A N 1
ATOM 934 C CA . SER A 1 121 ? 4.653 8.452 -17.335 1.00 66.00 121 SER A CA 1
ATOM 935 C C . SER A 1 121 ? 3.939 7.236 -16.732 1.00 66.00 121 SER A C 1
ATOM 937 O O . SER A 1 121 ? 2.754 7.048 -16.982 1.00 66.00 121 SER A O 1
ATOM 939 N N . ASP A 1 122 ? 4.658 6.393 -15.993 1.00 74.81 122 ASP A N 1
ATOM 940 C CA . ASP A 1 122 ? 4.188 5.107 -15.477 1.00 74.81 122 ASP A CA 1
ATOM 941 C C . ASP A 1 122 ? 4.741 4.843 -14.065 1.00 74.81 122 ASP A C 1
ATOM 943 O O . ASP A 1 122 ? 5.358 3.816 -13.770 1.00 74.81 122 ASP A O 1
ATOM 947 N N . GLY A 1 123 ? 4.621 5.847 -13.197 1.00 79.50 123 GLY A N 1
ATOM 948 C CA . GLY A 1 123 ? 5.094 5.783 -11.822 1.00 79.50 123 GLY A CA 1
ATOM 949 C C . GLY A 1 123 ? 4.407 6.785 -10.906 1.00 79.50 123 GLY A C 1
ATOM 950 O O . GLY A 1 123 ? 3.744 7.714 -11.360 1.00 79.50 123 GLY A O 1
ATOM 951 N N . PHE A 1 124 ? 4.581 6.590 -9.604 1.00 87.50 124 PHE A N 1
ATOM 952 C CA . PHE A 1 124 ? 3.993 7.432 -8.566 1.00 87.50 124 PHE A CA 1
ATOM 953 C C . PHE A 1 124 ? 5.070 7.991 -7.634 1.00 87.50 124 PHE A C 1
ATOM 955 O O . PHE A 1 124 ? 6.121 7.376 -7.422 1.00 87.50 124 PHE A O 1
ATOM 962 N N . SER A 1 125 ? 4.800 9.171 -7.080 1.00 89.69 125 SER A N 1
ATOM 963 C CA . SER A 1 125 ? 5.671 9.817 -6.096 1.00 89.69 125 SER A CA 1
ATOM 964 C C . SER A 1 125 ? 5.413 9.298 -4.677 1.00 89.69 125 SER A C 1
ATOM 966 O O . SER A 1 125 ? 4.367 8.701 -4.386 1.00 89.69 125 SER A O 1
ATOM 968 N N . LYS A 1 126 ? 6.342 9.580 -3.756 1.00 8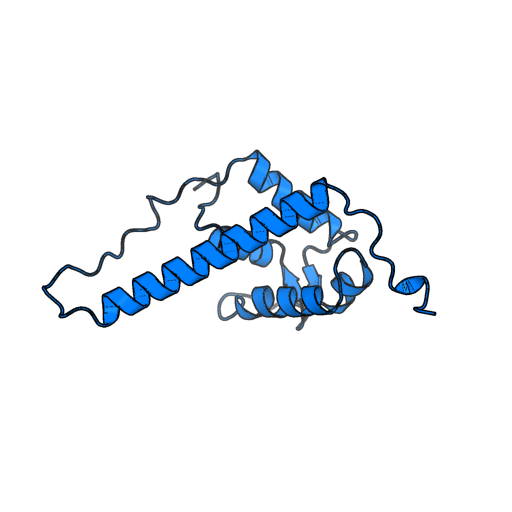8.62 126 LYS A N 1
ATOM 969 C CA . LYS A 1 126 ? 6.136 9.350 -2.315 1.00 88.62 126 LYS A CA 1
ATOM 970 C C . LYS A 1 126 ? 4.882 10.060 -1.808 1.00 88.62 126 LYS A C 1
ATOM 972 O O . LYS A 1 126 ? 4.134 9.508 -1.000 1.00 88.62 126 LYS A O 1
ATOM 977 N N . GLU A 1 127 ? 4.633 11.272 -2.287 1.00 87.88 127 GLU A N 1
ATOM 978 C CA . GLU A 1 127 ? 3.477 12.073 -1.909 1.00 87.88 127 GLU A CA 1
ATOM 979 C C . GLU A 1 127 ? 2.168 11.437 -2.378 1.00 87.88 127 GLU A C 1
ATOM 981 O O . GLU A 1 127 ? 1.199 11.418 -1.618 1.00 87.88 127 GLU A O 1
ATOM 986 N N . ASP A 1 128 ? 2.129 10.889 -3.594 1.00 87.31 128 ASP A N 1
ATOM 987 C CA . ASP A 1 128 ? 0.940 10.213 -4.120 1.00 87.31 128 ASP A CA 1
ATOM 988 C C . ASP A 1 128 ? 0.651 8.924 -3.351 1.00 87.31 128 ASP A C 1
ATOM 990 O O . ASP A 1 128 ? -0.497 8.677 -2.976 1.00 87.31 128 ASP A O 1
ATOM 994 N N . PHE A 1 129 ? 1.698 8.160 -3.024 1.00 90.06 129 PHE A N 1
ATOM 995 C CA . PHE A 1 129 ? 1.599 6.991 -2.156 1.00 90.06 129 PHE A CA 1
ATOM 996 C C . PHE A 1 129 ? 0.998 7.348 -0.790 1.00 90.06 129 PHE A C 1
ATOM 998 O O . PHE A 1 129 ? -0.040 6.808 -0.406 1.00 90.06 129 PHE A O 1
ATOM 1005 N N . LEU A 1 130 ? 1.587 8.310 -0.074 1.00 90.19 130 LEU A N 1
ATOM 1006 C CA . LEU A 1 130 ? 1.116 8.705 1.256 1.00 90.19 130 LEU A CA 1
ATOM 1007 C C . LEU A 1 130 ? -0.294 9.312 1.222 1.00 90.19 130 LEU A C 1
ATOM 1009 O O . LEU A 1 130 ? -1.117 9.019 2.092 1.00 90.19 130 LEU A O 1
ATOM 1013 N N . ARG A 1 131 ? -0.605 10.122 0.203 1.00 86.94 131 ARG A N 1
ATOM 1014 C CA . ARG A 1 131 ? -1.947 10.685 0.006 1.00 86.94 131 ARG A CA 1
ATOM 1015 C C . ARG A 1 131 ? -2.970 9.576 -0.207 1.00 86.94 131 ARG A C 1
ATOM 1017 O O . ARG A 1 131 ? -4.033 9.616 0.413 1.00 86.94 131 ARG A O 1
ATOM 1024 N N . LYS A 1 132 ? -2.652 8.577 -1.036 1.00 85.88 132 LYS A N 1
ATOM 1025 C CA . LYS A 1 132 ? -3.564 7.461 -1.285 1.00 85.88 132 LYS A CA 1
ATOM 1026 C C . LYS A 1 132 ? -3.760 6.607 -0.042 1.00 85.88 132 LYS A C 1
ATOM 1028 O O . LYS A 1 132 ? -4.886 6.204 0.231 1.00 85.88 132 LYS A O 1
ATOM 1033 N N . MET A 1 133 ? -2.716 6.403 0.758 1.00 86.50 133 MET A N 1
ATOM 1034 C CA . MET A 1 133 ? -2.833 5.705 2.039 1.00 86.50 133 MET A CA 1
ATOM 1035 C C . MET A 1 133 ? -3.774 6.435 3.006 1.00 86.50 133 MET A C 1
ATOM 1037 O O . MET A 1 133 ? -4.626 5.792 3.618 1.00 86.50 133 MET A O 1
ATOM 1041 N N . LEU A 1 134 ? -3.707 7.768 3.095 1.00 86.62 134 LEU A N 1
ATOM 1042 C CA . LEU A 1 134 ? -4.660 8.564 3.885 1.00 86.62 134 LEU A CA 1
ATOM 1043 C C . LEU A 1 134 ? -6.095 8.468 3.344 1.00 86.62 134 LEU A C 1
ATOM 1045 O O . LEU A 1 134 ? -7.040 8.332 4.119 1.00 86.62 134 LEU A O 1
ATOM 1049 N N . GLU A 1 135 ? -6.264 8.507 2.021 1.00 83.38 135 GLU A N 1
ATOM 1050 C CA . GLU A 1 135 ? -7.572 8.377 1.369 1.00 83.38 135 GLU A CA 1
ATOM 1051 C C . GLU A 1 135 ? -8.204 7.006 1.650 1.00 83.38 135 GLU A C 1
ATOM 1053 O O . GLU A 1 135 ? -9.357 6.931 2.072 1.00 83.38 135 GLU A O 1
ATOM 1058 N N . VAL A 1 136 ? -7.434 5.928 1.473 1.00 81.06 136 VAL A N 1
ATOM 1059 C CA . VAL A 1 136 ? -7.894 4.543 1.652 1.00 81.06 136 VAL A CA 1
ATOM 1060 C C . VAL A 1 136 ? -8.183 4.226 3.118 1.00 81.06 136 VAL A C 1
ATOM 1062 O O . VAL A 1 136 ? -9.141 3.515 3.405 1.00 81.06 136 VAL A O 1
ATOM 1065 N N . THR A 1 137 ? -7.393 4.765 4.047 1.00 81.38 137 THR A N 1
ATOM 1066 C CA . THR A 1 137 ? -7.593 4.551 5.492 1.00 81.38 137 THR A CA 1
ATOM 1067 C C . THR A 1 137 ? -8.594 5.518 6.119 1.00 81.38 137 THR A C 1
ATOM 1069 O O . THR A 1 137 ? -8.957 5.360 7.281 1.00 81.38 137 THR A O 1
ATOM 1072 N N . ASN A 1 138 ? -9.059 6.514 5.360 1.00 79.88 138 ASN A N 1
ATOM 1073 C CA . ASN A 1 138 ? -9.900 7.604 5.846 1.00 79.88 138 ASN A CA 1
ATOM 1074 C C . ASN A 1 138 ? -9.304 8.333 7.072 1.00 79.88 138 ASN A C 1
ATOM 1076 O O . ASN A 1 138 ? -10.032 8.829 7.934 1.00 79.88 138 ASN A O 1
ATOM 1080 N N . LEU A 1 139 ? -7.972 8.404 7.145 1.00 83.19 139 LEU A N 1
ATOM 1081 C CA . LEU A 1 139 ? -7.225 9.081 8.205 1.00 83.19 139 LEU A CA 1
ATOM 1082 C C . LEU A 1 139 ? -6.759 10.461 7.738 1.00 83.19 139 LEU A C 1
ATOM 1084 O O . LEU A 1 139 ? -6.678 10.743 6.541 1.00 83.19 139 LEU A O 1
ATOM 1088 N N . ARG A 1 140 ? -6.430 11.337 8.692 1.00 83.00 140 ARG A N 1
ATOM 1089 C CA . ARG A 1 140 ? -5.752 12.612 8.407 1.00 83.00 140 ARG A CA 1
ATOM 1090 C C . ARG A 1 140 ? -4.275 12.564 8.781 1.00 83.00 140 ARG A C 1
ATOM 1092 O O . ARG A 1 140 ? -3.873 11.788 9.647 1.00 83.00 140 ARG A O 1
ATOM 1099 N N . HIS A 1 141 ? -3.496 13.427 8.132 1.00 83.38 141 HIS A N 1
ATOM 1100 C CA . HIS A 1 141 ? -2.068 13.617 8.389 1.00 83.38 141 HIS A CA 1
ATOM 1101 C C . HIS A 1 141 ? -1.803 13.883 9.888 1.00 83.38 141 HIS A C 1
ATOM 1103 O O . HIS A 1 141 ? -2.626 14.548 10.529 1.00 83.38 141 HIS A O 1
ATOM 1109 N N . PRO A 1 142 ? -0.688 13.396 10.470 1.00 80.88 142 PRO A N 1
ATOM 1110 C CA . PRO A 1 142 ? -0.437 13.534 11.908 1.00 80.88 142 PRO A CA 1
ATOM 1111 C C . PRO A 1 142 ? -0.332 15.007 12.349 1.00 80.88 142 PRO A C 1
ATOM 1113 O O . PRO A 1 142 ? -0.863 15.379 13.403 1.00 80.88 142 PRO A O 1
ATOM 1116 N N . ASP A 1 143 ? 0.246 15.854 11.493 1.00 77.19 143 ASP A N 1
ATOM 1117 C CA . ASP A 1 143 ? 0.469 17.287 11.751 1.00 77.19 143 ASP A CA 1
ATOM 1118 C C . ASP A 1 143 ? -0.699 18.210 11.340 1.00 77.19 143 ASP A C 1
ATOM 1120 O O . ASP A 1 143 ? -0.575 19.431 11.414 1.00 77.19 143 ASP A O 1
ATOM 1124 N N . SER A 1 144 ? -1.833 17.653 10.888 1.00 62.28 144 SER A N 1
ATOM 1125 C CA . SER A 1 144 ? -3.054 18.406 10.521 1.00 62.28 144 SER A CA 1
ATOM 1126 C C . SER A 1 144 ? -4.164 18.325 11.573 1.00 62.28 144 SER A C 1
ATOM 1128 O O . SER A 1 144 ? -3.974 17.728 12.659 1.00 62.28 144 SER A O 1
#

Foldseek 3Di:
DPDPVPPDDDDPVVVVVVVVVVVVVVVVVVVVVVVVVVVVPPDDPDDDDDPDQPVPAAADPPVNLVVLVVVVCLLPVVPPQKHFLVSNCVSVPDDSVVSQVVQCQQVVVDPDDDDDDDDPNGIHGSVSSSVVVCVVSVHDYNVD

Secondary structure (DSSP, 8-state):
---GGG--PPP-HHHHHHHHHHHHHHHHHHHHHHHHHHHHHS-----------SSSSPBPPHHHHHHHHHHHHHH-TT--SEEEHHHHHHT-SS-HHHHHHHHHHHHTT--SS---S---TTEEEHHHHHHHHHHHHT-B-TT-

pLDDT: mean 74.95, std 15.52, range [41.0, 93.25]

Radius of gyration: 19.58 Å; chains: 1; bounding box: 56×58×32 Å